Protein AF-Q9PSU1-F1 (afdb_monomer_lite)

pLDDT: mean 80.52, std 13.7, range [46.31, 93.19]

InterPro domains:
  IPR001356 Homeodomain [PF00046] (1-31)
  IPR001356 Homeodomain [PS50071] (1-31)
  IPR001356 Homeodomain [cd00086] (1-31)
  IPR009057 Homedomain-like superfamily [SSF46689] (1-31)
  IPR020479 Homeodomain, metazoa [PR00024] (5-16)
  IPR020479 Homeodomain, metazoa [PR00024] (20-30)
  IPR020479 Homeodomain, metazoa [PR00024] (30-31)

Radius of gyration: 9.7 Å; chains: 1; bounding box: 17×16×26 Å

Secondary structure (DSSP, 8-state):
-----SS--HHHHHHHHHHTT--HHHHHHH-

Organism: Xenopus laevis (NCBI:txid8355)

Foldseek 3Di:
DDDPPVDDDPVRLVVVCVVVVHDSVVSRVVD

Sequence (31 aa):
EFLFNKYISRPRRVELAVMLNLTERHIKIWF

Structure (mmCIF, N/CA/C/O backbone):
data_AF-Q9PSU1-F1
#
_entry.id   AF-Q9PSU1-F1
#
loop_
_atom_site.group_PDB
_atom_site.id
_atom_site.type_symbol
_atom_site.label_atom_id
_atom_site.label_alt_id
_atom_site.label_comp_id
_atom_site.label_asym_id
_atom_site.label_entity_id
_atom_site.label_seq_id
_atom_site.pdbx_PDB_ins_code
_atom_site.Cartn_x
_atom_site.Cartn_y
_atom_site.Cartn_z
_atom_site.occupancy
_atom_site.B_iso_or_equiv
_atom_site.auth_seq_id
_atom_site.auth_comp_id
_atom_site.auth_asym_id
_atom_site.auth_atom_id
_atom_site.pdbx_PDB_model_num
ATOM 1 N N . GLU A 1 1 ? 11.517 -7.416 -18.375 1.00 46.31 1 GLU A N 1
ATOM 2 C CA . GLU A 1 1 ? 11.656 -7.544 -16.910 1.00 46.31 1 GLU A CA 1
ATOM 3 C C . GLU A 1 1 ? 11.333 -6.190 -16.296 1.00 46.31 1 GLU A C 1
ATOM 5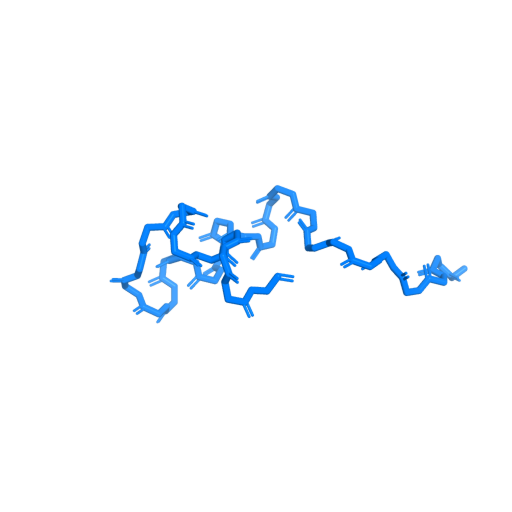 O O . GLU A 1 1 ? 12.119 -5.260 -16.424 1.00 46.31 1 GLU A O 1
ATOM 10 N N . PHE A 1 2 ? 10.091 -5.998 -15.845 1.00 50.59 2 PHE A N 1
ATOM 11 C CA . PHE A 1 2 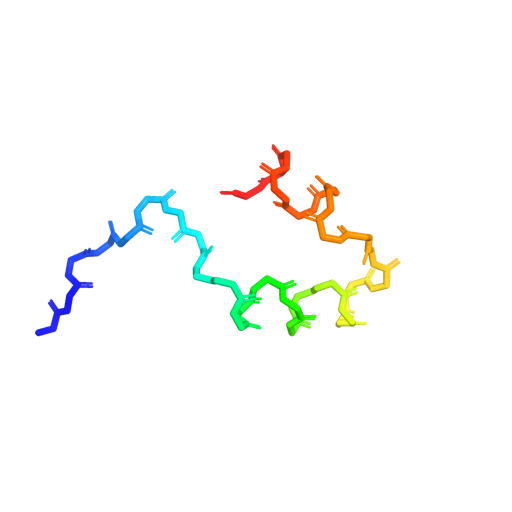? 9.566 -4.674 -15.504 1.00 50.59 2 PHE A CA 1
ATOM 12 C C . PHE A 1 2 ? 10.253 -4.122 -14.252 1.00 50.59 2 PHE A C 1
ATOM 14 O O . PHE A 1 2 ? 9.901 -4.460 -13.125 1.00 50.59 2 PHE A O 1
ATOM 21 N N . LEU A 1 3 ? 11.253 -3.284 -14.522 1.00 55.44 3 LEU A N 1
ATOM 22 C CA . LEU A 1 3 ? 11.740 -2.153 -13.742 1.00 55.44 3 LEU A CA 1
ATOM 23 C C . LEU A 1 3 ? 10.808 -1.813 -12.577 1.00 55.44 3 LEU A C 1
ATOM 25 O O . LEU A 1 3 ? 9.722 -1.282 -12.794 1.00 55.44 3 LEU A O 1
ATOM 29 N N . PHE A 1 4 ? 11.258 -2.167 -11.370 1.00 56.09 4 PHE A N 1
ATOM 30 C CA . PHE A 1 4 ? 10.876 -1.606 -10.074 1.00 56.09 4 PHE A CA 1
ATOM 31 C C . PHE A 1 4 ? 9.617 -0.741 -10.120 1.00 56.09 4 PHE A C 1
ATOM 33 O O . PHE A 1 4 ? 9.667 0.490 -10.125 1.00 56.09 4 PHE A O 1
ATOM 40 N N . ASN A 1 5 ? 8.468 -1.414 -10.156 1.00 57.47 5 ASN A N 1
ATOM 41 C CA . ASN A 1 5 ? 7.200 -0.752 -9.942 1.00 57.47 5 ASN A CA 1
ATOM 42 C C . ASN A 1 5 ? 7.268 -0.195 -8.517 1.00 57.47 5 ASN A C 1
ATOM 44 O O . ASN A 1 5 ? 7.236 -0.954 -7.550 1.00 57.47 5 ASN A O 1
ATOM 48 N N . LYS A 1 6 ? 7.418 1.128 -8.395 1.00 67.00 6 LYS A N 1
ATOM 49 C CA . LYS A 1 6 ? 7.543 1.873 -7.127 1.00 67.00 6 LYS A CA 1
ATOM 50 C C . LYS A 1 6 ? 6.360 1.640 -6.172 1.00 67.00 6 LYS A C 1
ATOM 52 O O . LYS A 1 6 ? 6.376 2.113 -5.047 1.00 67.00 6 LYS A O 1
ATOM 57 N N . TYR A 1 7 ? 5.341 0.925 -6.645 1.00 70.69 7 TYR A N 1
ATOM 58 C CA . TYR A 1 7 ? 4.139 0.548 -5.934 1.00 70.69 7 TYR A CA 1
ATOM 59 C C . TYR A 1 7 ? 3.884 -0.947 -6.101 1.00 70.69 7 TYR A C 1
ATOM 61 O O . TYR A 1 7 ? 3.878 -1.481 -7.215 1.00 70.69 7 TYR A O 1
ATOM 69 N N . ILE A 1 8 ? 3.600 -1.617 -4.986 1.00 77.56 8 ILE A N 1
ATOM 70 C CA . ILE A 1 8 ? 3.194 -3.020 -4.985 1.00 77.56 8 ILE A CA 1
ATOM 71 C C . ILE A 1 8 ? 1.852 -3.151 -5.723 1.00 77.56 8 ILE A C 1
ATOM 73 O O . ILE A 1 8 ? 0.859 -2.488 -5.387 1.00 77.56 8 ILE A O 1
ATOM 77 N N . SER A 1 9 ? 1.814 -4.015 -6.741 1.00 84.25 9 SER A N 1
ATOM 78 C CA . SER A 1 9 ? 0.594 -4.331 -7.489 1.00 84.25 9 SER A CA 1
ATOM 79 C C . SER A 1 9 ? -0.495 -4.874 -6.560 1.00 84.25 9 SER A C 1
ATOM 81 O O . SER A 1 9 ? -0.202 -5.559 -5.582 1.00 84.25 9 SER A O 1
ATOM 83 N N . ARG A 1 10 ? -1.768 -4.610 -6.886 1.00 84.19 10 ARG A N 1
ATOM 84 C CA . ARG A 1 10 ? -2.932 -5.059 -6.096 1.00 84.19 10 ARG A CA 1
ATOM 85 C C . ARG A 1 10 ? -2.854 -6.514 -5.597 1.00 84.19 10 ARG A C 1
ATOM 87 O O . ARG A 1 10 ? -2.982 -6.684 -4.390 1.00 84.19 10 ARG A O 1
ATOM 94 N N . PRO A 1 11 ? -2.607 -7.531 -6.447 1.00 88.81 11 PRO A N 1
ATOM 95 C CA . PRO A 1 11 ? -2.557 -8.924 -5.988 1.00 88.81 11 PRO A CA 1
ATOM 96 C C . PRO A 1 11 ? -1.493 -9.144 -4.909 1.00 88.81 11 PRO A C 1
ATOM 98 O O . PRO A 1 11 ? -1.767 -9.735 -3.872 1.00 88.81 11 PRO A O 1
ATOM 101 N N . ARG A 1 12 ? -0.316 -8.546 -5.083 1.00 87.94 12 ARG A N 1
ATOM 102 C CA . ARG A 1 12 ? 0.801 -8.687 -4.149 1.00 87.94 12 ARG A CA 1
ATOM 103 C C . ARG A 1 12 ? 0.569 -7.946 -2.826 1.00 87.94 12 ARG A C 1
ATOM 105 O O . ARG A 1 12 ? 1.061 -8.376 -1.790 1.00 87.94 12 ARG A O 1
ATOM 112 N N . ARG A 1 13 ? -0.237 -6.872 -2.825 1.00 89.62 13 ARG A N 1
ATOM 113 C CA . ARG A 1 13 ? -0.712 -6.239 -1.579 1.00 89.62 13 ARG A CA 1
ATOM 114 C C . ARG A 1 13 ? -1.686 -7.121 -0.809 1.00 89.62 13 ARG A C 1
ATOM 116 O O . ARG A 1 13 ? -1.638 -7.106 0.414 1.00 89.62 13 ARG A O 1
ATOM 123 N N . VAL A 1 14 ? -2.554 -7.856 -1.503 1.00 89.69 14 VAL A N 1
ATOM 124 C CA . VAL A 1 14 ? -3.493 -8.793 -0.867 1.00 89.69 14 VAL A CA 1
ATOM 125 C C . VAL A 1 14 ? -2.727 -9.946 -0.225 1.00 89.69 14 VAL A C 1
ATOM 127 O O . VAL A 1 14 ? -2.976 -10.261 0.934 1.00 89.69 14 VAL A O 1
ATOM 130 N N . GLU A 1 15 ? -1.735 -10.505 -0.922 1.00 92.06 15 GLU A N 1
ATOM 131 C CA . GLU A 1 15 ? -0.864 -11.543 -0.355 1.00 92.06 15 GLU A CA 1
ATOM 132 C C . GLU A 1 15 ? -0.142 -11.058 0.911 1.00 92.06 15 GLU A C 1
ATOM 134 O O . GLU A 1 15 ? -0.171 -11.734 1.937 1.00 92.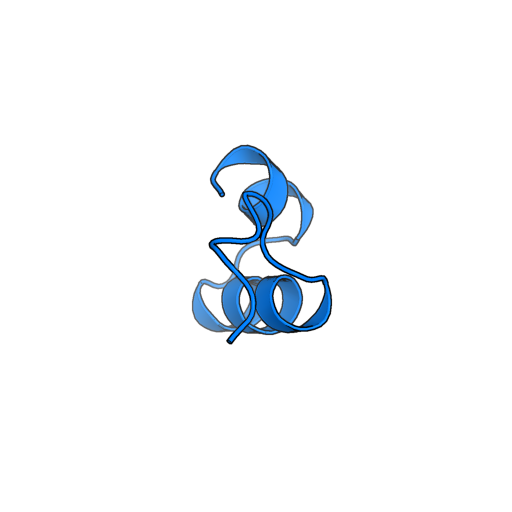06 15 GLU A O 1
ATOM 139 N N . LEU A 1 16 ? 0.435 -9.852 0.877 1.00 88.75 16 LEU A N 1
ATOM 140 C CA . LEU A 1 16 ? 1.086 -9.237 2.040 1.00 88.75 16 LEU A CA 1
ATOM 141 C C . LEU A 1 16 ? 0.114 -8.940 3.188 1.00 88.75 16 LEU A C 1
ATOM 143 O O . LEU A 1 16 ? 0.458 -9.159 4.345 1.00 88.75 16 LEU A O 1
ATOM 147 N N . ALA A 1 17 ? -1.089 -8.450 2.885 1.00 90.94 17 ALA A N 1
ATOM 148 C CA . ALA A 1 17 ? -2.122 -8.175 3.880 1.00 90.94 17 ALA A CA 1
ATOM 149 C C . ALA A 1 17 ? -2.513 -9.449 4.645 1.00 90.94 17 ALA A C 1
ATOM 151 O O . ALA A 1 17 ? -2.565 -9.435 5.873 1.00 90.94 17 ALA A O 1
ATOM 152 N N . VAL A 1 18 ? -2.701 -10.562 3.932 1.00 93.19 18 VAL A N 1
ATOM 153 C CA . VAL A 1 18 ? -3.006 -11.865 4.540 1.00 93.19 18 VAL A CA 1
ATOM 154 C C . VAL A 1 18 ? -1.810 -12.396 5.330 1.00 93.19 18 VAL A C 1
ATOM 156 O O . VAL A 1 18 ? -1.969 -12.795 6.479 1.00 93.19 18 VAL A O 1
ATOM 159 N N . MET A 1 19 ? -0.607 -12.359 4.751 1.00 93.00 19 MET A N 1
ATOM 160 C CA . MET A 1 19 ?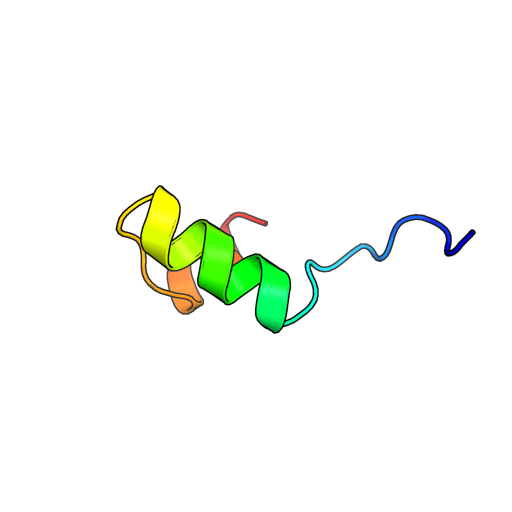 0.602 -12.898 5.381 1.00 93.00 19 MET A CA 1
ATOM 161 C C . MET A 1 19 ? 0.982 -12.157 6.670 1.00 93.00 19 MET A C 1
ATOM 163 O O . MET A 1 19 ? 1.440 -12.774 7.627 1.00 93.00 19 MET A O 1
ATOM 167 N N . LEU A 1 20 ? 0.793 -10.838 6.696 1.00 91.12 20 LEU A N 1
ATOM 168 C CA . LEU A 1 20 ? 1.139 -9.984 7.834 1.00 91.12 20 LEU A CA 1
ATOM 169 C C . LEU A 1 20 ? -0.053 -9.716 8.763 1.00 91.12 20 LEU A C 1
ATOM 171 O O . LEU A 1 20 ? 0.101 -9.001 9.750 1.00 91.12 20 LEU A O 1
ATOM 175 N N . ASN A 1 21 ? -1.234 -10.265 8.456 1.00 92.94 21 ASN A N 1
ATOM 176 C CA . ASN A 1 21 ? -2.484 -10.001 9.169 1.00 92.94 21 ASN A CA 1
ATOM 177 C C . ASN A 1 21 ? -2.790 -8.488 9.299 1.00 92.94 21 ASN A C 1
ATOM 179 O O . ASN A 1 21 ? -3.247 -7.996 10.333 1.00 92.94 21 ASN A O 1
ATOM 183 N N . LEU A 1 22 ? -2.497 -7.738 8.232 1.00 91.06 22 LEU A N 1
ATOM 184 C CA . LEU A 1 22 ? -2.699 -6.294 8.106 1.00 91.06 22 LEU A CA 1
ATOM 185 C C . LEU A 1 22 ? -3.786 -5.994 7.070 1.00 91.06 22 LEU A C 1
ATOM 187 O O . LEU A 1 22 ? -4.110 -6.809 6.216 1.00 91.06 22 LEU A O 1
ATOM 191 N N . THR A 1 23 ? -4.336 -4.781 7.096 1.00 88.81 23 THR A N 1
ATOM 192 C CA . THR A 1 23 ? -5.277 -4.340 6.057 1.00 88.81 23 THR A CA 1
ATOM 193 C C . THR A 1 23 ? -4.527 -3.812 4.833 1.00 88.81 23 THR A C 1
ATOM 195 O O . THR A 1 23 ? -3.443 -3.239 4.958 1.00 88.81 23 THR A O 1
ATOM 198 N N . GLU A 1 24 ? -5.129 -3.903 3.641 1.00 85.56 24 GLU A N 1
ATOM 199 C CA . GLU A 1 24 ? -4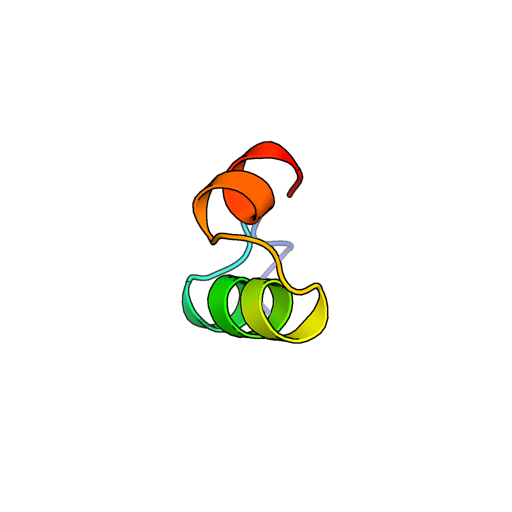.565 -3.321 2.408 1.00 85.56 24 GLU A CA 1
ATOM 200 C C . GLU A 1 24 ? -4.232 -1.825 2.554 1.00 85.56 24 GLU A C 1
ATOM 202 O O . GLU A 1 24 ? -3.315 -1.317 1.906 1.00 85.56 24 GLU A O 1
ATOM 207 N N . ARG A 1 25 ? -4.970 -1.114 3.419 1.00 87.38 25 ARG A N 1
ATOM 208 C CA . ARG A 1 25 ? -4.723 0.292 3.748 1.00 87.38 25 ARG A CA 1
ATOM 209 C C . ARG A 1 25 ? -3.395 0.475 4.476 1.00 87.38 25 ARG A C 1
ATOM 211 O O . ARG A 1 25 ? -2.663 1.392 4.125 1.00 87.38 25 ARG A O 1
ATOM 218 N N . HIS A 1 26 ? -3.081 -0.387 5.444 1.00 85.81 26 HIS A N 1
ATOM 219 C CA . HIS A 1 26 ? -1.777 -0.382 6.106 1.00 85.81 26 HIS A CA 1
ATOM 220 C C . HIS A 1 26 ? -0.673 -0.712 5.104 1.00 85.81 26 HIS A C 1
ATOM 222 O O . HIS A 1 26 ? 0.282 0.047 5.000 1.00 85.81 26 HIS A O 1
ATOM 228 N N . ILE A 1 27 ? -0.844 -1.755 4.287 1.00 87.75 27 ILE A N 1
ATOM 229 C CA . ILE A 1 27 ? 0.154 -2.114 3.270 1.00 87.75 27 ILE A CA 1
ATOM 230 C C . ILE A 1 27 ? 0.433 -0.942 2.318 1.00 87.75 27 ILE A C 1
ATOM 232 O O . ILE A 1 27 ? 1.587 -0.687 2.028 1.00 87.75 27 ILE A O 1
ATOM 236 N N . LYS A 1 28 ? -0.585 -0.171 1.910 1.00 84.50 28 LYS A N 1
ATOM 237 C CA . LYS A 1 28 ? -0.425 1.024 1.056 1.00 84.50 28 LYS A CA 1
ATOM 238 C C . LYS A 1 28 ? 0.307 2.200 1.731 1.00 84.50 28 LYS A C 1
ATOM 240 O O . LYS A 1 28 ? 0.812 3.075 1.036 1.00 84.50 28 LYS A O 1
ATOM 245 N N . ILE A 1 29 ? 0.264 2.297 3.060 1.00 85.75 29 ILE A N 1
ATOM 246 C CA . ILE A 1 29 ? 0.949 3.363 3.815 1.00 85.75 29 ILE A CA 1
ATOM 247 C C . ILE A 1 29 ? 2.420 2.995 4.024 1.00 85.75 29 ILE A C 1
ATOM 249 O O . ILE A 1 29 ? 3.283 3.865 3.946 1.00 85.75 29 ILE A O 1
ATOM 253 N N . TRP A 1 30 ? 2.687 1.719 4.307 1.00 82.31 30 TRP A N 1
ATOM 254 C CA . TRP A 1 30 ? 4.010 1.219 4.679 1.00 82.31 30 TRP A CA 1
ATOM 255 C C . TRP A 1 30 ? 4.868 0.769 3.486 1.00 82.31 30 TRP A C 1
ATOM 257 O O . TRP A 1 30 ? 6.090 0.735 3.619 1.00 82.31 30 TRP A O 1
A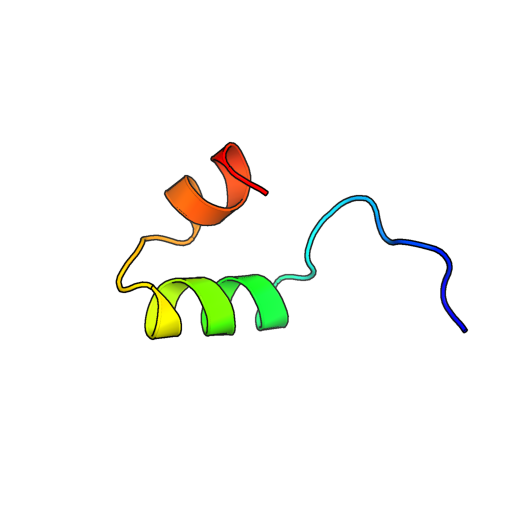TOM 267 N N . PHE A 1 31 ? 4.254 0.445 2.343 1.00 69.62 31 PHE A N 1
ATOM 268 C CA . PHE A 1 31 ? 4.906 -0.019 1.114 1.00 69.62 31 PHE A CA 1
ATOM 269 C C . PHE A 1 31 ? 4.353 0.688 -0.130 1.00 69.62 31 PHE A C 1
ATOM 271 O O . PHE A 1 31 ? 5.153 0.923 -1.062 1.00 69.62 31 PHE A O 1
#